Protein AF-A0A918CLA9-F1 (afdb_monomer_lite)

Structure (mmCIF, N/CA/C/O backbone):
data_AF-A0A918CLA9-F1
#
_entry.id   AF-A0A918CLA9-F1
#
loop_
_atom_site.group_PDB
_atom_site.id
_atom_site.type_symbol
_atom_site.label_atom_id
_atom_site.label_alt_id
_atom_site.label_comp_id
_atom_site.label_asym_id
_atom_site.label_entity_id
_atom_site.label_seq_id
_atom_site.pdbx_PDB_ins_code
_atom_site.Cartn_x
_atom_site.Cartn_y
_atom_site.Cartn_z
_atom_site.occupancy
_atom_site.B_iso_or_equiv
_atom_site.auth_seq_id
_atom_site.auth_comp_id
_atom_site.auth_asym_id
_atom_site.auth_atom_id
_atom_site.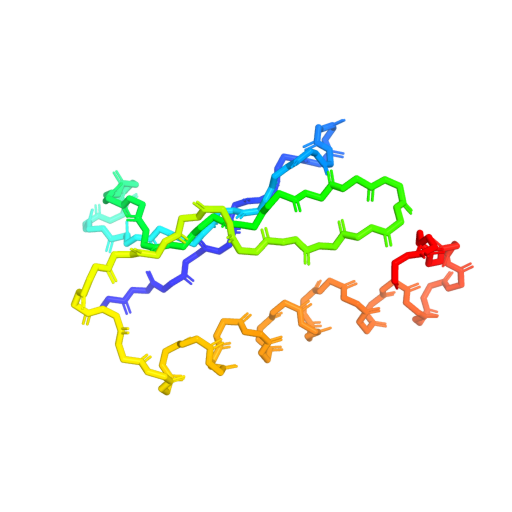pdbx_PDB_model_num
ATOM 1 N N . MET A 1 1 ? -15.676 8.496 0.821 1.00 47.53 1 MET A N 1
ATOM 2 C CA . MET A 1 1 ? -14.384 8.011 1.339 1.00 47.53 1 MET A CA 1
ATOM 3 C C . MET A 1 1 ? -13.526 7.676 0.134 1.00 47.53 1 MET A C 1
ATOM 5 O O . MET A 1 1 ? -14.013 6.965 -0.736 1.00 47.53 1 MET A O 1
ATOM 9 N N . ALA A 1 2 ? -12.340 8.266 0.018 1.00 47.94 2 ALA A N 1
ATOM 10 C CA . ALA A 1 2 ? -11.416 8.013 -1.085 1.00 47.94 2 ALA A CA 1
ATOM 11 C C . ALA A 1 2 ? -10.140 7.392 -0.510 1.00 47.94 2 ALA A C 1
ATOM 13 O O . ALA A 1 2 ? -9.662 7.854 0.527 1.00 47.94 2 ALA A O 1
ATOM 14 N N . LEU A 1 3 ? -9.634 6.345 -1.160 1.00 53.22 3 LEU A N 1
ATOM 15 C CA . LEU A 1 3 ? -8.357 5.718 -0.830 1.00 53.22 3 LEU A CA 1
ATOM 16 C C . LEU A 1 3 ? -7.289 6.411 -1.663 1.00 53.22 3 LEU A C 1
ATOM 18 O O . LEU A 1 3 ? -7.417 6.473 -2.885 1.00 53.22 3 LEU A O 1
ATOM 22 N N . ILE A 1 4 ? -6.266 6.948 -1.009 1.00 58.41 4 ILE A N 1
ATOM 23 C CA . ILE A 1 4 ? -5.138 7.564 -1.703 1.00 58.41 4 ILE A CA 1
ATOM 24 C C . ILE A 1 4 ? -3.884 6.797 -1.324 1.00 58.41 4 ILE A C 1
ATOM 26 O O . ILE A 1 4 ? -3.582 6.637 -0.141 1.00 58.41 4 ILE A O 1
ATOM 30 N N . ILE A 1 5 ? -3.181 6.324 -2.352 1.00 60.62 5 ILE A N 1
ATOM 31 C CA . ILE A 1 5 ? -1.840 5.780 -2.217 1.00 60.62 5 ILE A CA 1
ATOM 32 C C . ILE A 1 5 ? -0.878 6.961 -2.198 1.00 60.62 5 ILE A C 1
ATOM 34 O O . ILE A 1 5 ? -0.778 7.709 -3.170 1.00 60.62 5 ILE A O 1
ATOM 38 N N . LEU A 1 6 ? -0.187 7.134 -1.079 1.00 58.91 6 LEU A N 1
ATOM 39 C CA . LEU A 1 6 ? 0.896 8.095 -0.961 1.00 58.91 6 LEU A CA 1
ATOM 40 C C . LEU A 1 6 ? 2.203 7.315 -1.082 1.00 58.91 6 LEU A C 1
ATOM 42 O O . LEU A 1 6 ? 2.519 6.469 -0.249 1.00 58.91 6 LEU A O 1
ATOM 46 N N . SER A 1 7 ? 2.923 7.579 -2.167 1.00 51.47 7 SER A N 1
ATOM 47 C CA . SER A 1 7 ? 4.302 7.154 -2.372 1.00 51.47 7 SER A CA 1
ATOM 48 C C . SER A 1 7 ? 5.121 8.430 -2.505 1.00 51.47 7 SER A C 1
ATOM 50 O O . SER A 1 7 ? 4.824 9.266 -3.365 1.00 51.47 7 SER A O 1
ATOM 52 N N . ASP A 1 8 ? 6.101 8.623 -1.622 1.00 52.59 8 ASP A N 1
ATOM 53 C CA . ASP A 1 8 ? 7.099 9.662 -1.843 1.00 52.59 8 ASP A CA 1
ATOM 54 C C . ASP A 1 8 ? 7.954 9.216 -3.032 1.00 52.59 8 ASP A C 1
ATOM 56 O O . ASP A 1 8 ? 8.559 8.146 -3.025 1.00 52.59 8 ASP A O 1
ATOM 60 N N . HIS A 1 9 ? 7.965 10.022 -4.090 1.00 43.75 9 HIS A N 1
ATOM 61 C CA . HIS A 1 9 ? 8.676 9.709 -5.325 1.00 43.75 9 HIS A CA 1
ATOM 62 C C . HIS A 1 9 ? 10.208 9.622 -5.105 1.00 43.75 9 HIS A C 1
ATOM 64 O O . HIS A 1 9 ? 10.923 9.120 -5.980 1.00 43.75 9 HIS A O 1
ATOM 70 N N . ASN A 1 10 ? 10.718 10.104 -3.962 1.00 45.19 10 ASN A N 1
ATOM 71 C CA . ASN A 1 10 ? 12.142 10.090 -3.622 1.00 45.19 10 ASN A CA 1
ATOM 72 C C . ASN A 1 10 ? 12.552 9.003 -2.615 1.00 45.19 10 ASN A C 1
ATOM 74 O O . ASN A 1 10 ? 13.679 8.527 -2.713 1.00 45.19 10 ASN A O 1
ATOM 78 N N . ASP A 1 11 ? 11.651 8.562 -1.734 1.00 51.53 11 ASP A N 1
ATOM 79 C CA . ASP A 1 11 ? 11.914 7.520 -0.733 1.00 51.53 11 ASP A CA 1
ATOM 80 C C . ASP A 1 11 ? 11.009 6.313 -1.016 1.00 51.53 11 ASP A C 1
ATOM 82 O O . ASP A 1 11 ? 9.932 6.148 -0.445 1.00 51.53 11 ASP A O 1
ATOM 86 N N . TYR A 1 12 ? 11.455 5.436 -1.922 1.00 57.47 12 TYR A N 1
ATOM 87 C CA . TYR A 1 12 ? 10.781 4.183 -2.310 1.00 57.47 12 TYR A CA 1
ATOM 88 C C . TYR A 1 12 ? 10.677 3.145 -1.167 1.00 57.47 12 TYR A C 1
ATOM 90 O O . TYR A 1 12 ? 10.440 1.967 -1.422 1.00 57.47 12 TYR A O 1
ATOM 98 N N . GLU A 1 13 ? 10.871 3.552 0.087 1.00 64.75 13 GLU A N 1
ATOM 99 C CA . GLU A 1 13 ? 10.913 2.675 1.258 1.00 64.75 13 GLU A CA 1
ATOM 100 C C . GLU A 1 13 ? 9.509 2.257 1.729 1.00 64.75 13 GLU A C 1
ATOM 102 O O . GLU A 1 13 ? 9.349 1.193 2.342 1.00 64.75 13 GLU A O 1
ATOM 107 N N . SER A 1 14 ? 8.470 3.054 1.433 1.00 70.12 14 SER A N 1
ATOM 108 C CA . SER A 1 14 ? 7.101 2.750 1.859 1.00 70.12 14 SER A CA 1
ATOM 109 C C . SER A 1 14 ? 6.002 3.220 0.900 1.00 70.12 14 SER A C 1
ATOM 111 O O . SER A 1 14 ? 6.115 4.211 0.180 1.00 70.12 14 SER A O 1
ATOM 113 N N . MET A 1 15 ? 4.907 2.457 0.896 1.00 76.06 15 MET A N 1
ATOM 114 C CA . MET A 1 15 ? 3.641 2.795 0.257 1.00 76.06 15 MET A CA 1
ATOM 115 C C . MET A 1 15 ? 2.552 2.779 1.318 1.00 76.06 15 MET A C 1
ATOM 117 O O . MET A 1 15 ? 2.318 1.755 1.967 1.00 76.06 15 MET A O 1
ATOM 121 N N . GLU A 1 16 ? 1.849 3.895 1.452 1.00 79.81 16 GLU A N 1
ATOM 122 C CA . GLU A 1 16 ? 0.806 4.055 2.455 1.00 79.81 16 GLU A CA 1
ATOM 123 C C . GLU A 1 16 ? -0.559 4.216 1.800 1.00 79.81 16 GLU A C 1
ATOM 125 O O . GLU A 1 16 ? -0.748 5.053 0.916 1.00 79.81 16 GLU A O 1
ATOM 130 N N . VAL A 1 17 ? -1.531 3.444 2.281 1.00 79.19 17 VAL A N 1
ATOM 131 C CA . VAL A 1 17 ? -2.948 3.657 1.996 1.00 79.19 17 VAL A CA 1
ATOM 132 C C . VAL A 1 17 ? -3.562 4.319 3.212 1.00 79.19 17 VAL A C 1
ATOM 134 O O . VAL A 1 17 ? -3.551 3.754 4.309 1.00 79.19 17 VAL A O 1
ATOM 137 N N . VAL A 1 18 ? -4.109 5.510 3.013 1.00 79.12 18 VAL A N 1
ATOM 138 C CA . VAL A 1 18 ? -4.713 6.309 4.080 1.00 79.12 18 VAL A CA 1
ATOM 139 C C . VAL A 1 18 ? -6.169 6.607 3.787 1.00 79.12 18 VAL A C 1
ATOM 141 O O . VAL A 1 18 ? -6.596 6.671 2.630 1.00 79.12 18 VAL A O 1
ATOM 144 N N . GLU A 1 19 ? -6.932 6.827 4.848 1.00 80.31 19 GLU A N 1
ATOM 145 C CA . GLU A 1 19 ? -8.253 7.416 4.727 1.00 80.31 19 GLU A CA 1
ATOM 146 C C . GLU A 1 19 ? -8.130 8.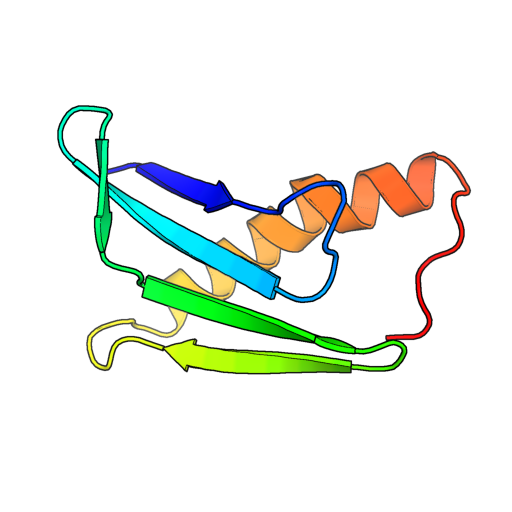917 4.451 1.00 80.31 19 GLU A C 1
ATOM 148 O O . GLU A 1 19 ? -7.343 9.616 5.088 1.00 80.31 19 GLU A O 1
ATOM 153 N N . MET A 1 20 ? -8.934 9.431 3.523 1.00 78.38 20 MET A N 1
ATOM 154 C CA . MET A 1 20 ? -9.100 10.870 3.334 1.00 78.38 20 MET A CA 1
ATOM 155 C C . MET A 1 20 ? -10.436 11.327 3.910 1.00 78.38 20 MET A C 1
ATOM 157 O O . MET A 1 20 ? -11.496 10.887 3.451 1.00 78.38 20 MET A O 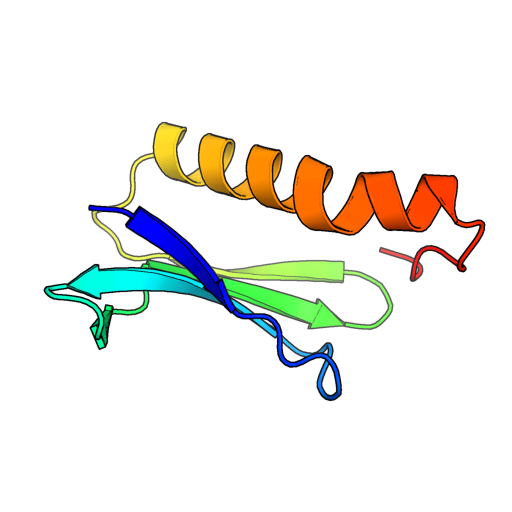1
ATOM 161 N N . ILE A 1 21 ? -10.379 12.256 4.866 1.00 79.50 21 ILE A N 1
ATOM 162 C CA . ILE A 1 21 ? -11.543 12.838 5.545 1.00 79.50 21 ILE A CA 1
ATOM 163 C C . ILE A 1 21 ? -11.537 14.341 5.278 1.00 79.50 21 ILE A C 1
ATOM 165 O O . ILE A 1 21 ? -10.565 15.028 5.589 1.00 79.50 21 ILE A O 1
ATOM 169 N N . ASP A 1 22 ? -12.598 14.851 4.650 1.00 83.62 22 ASP A N 1
ATOM 170 C CA . ASP A 1 22 ? -12.756 16.271 4.302 1.00 83.62 22 ASP A CA 1
ATOM 171 C C . ASP A 1 22 ? -11.528 16.881 3.593 1.00 83.62 22 ASP A C 1
ATOM 173 O O . ASP A 1 22 ? -11.094 17.999 3.876 1.00 83.62 22 ASP A O 1
ATOM 177 N N . GLY A 1 23 ? -10.931 16.112 2.673 1.00 77.62 23 GLY A N 1
ATOM 178 C CA . GLY A 1 23 ? -9.764 16.527 1.887 1.00 77.62 23 GLY A CA 1
ATOM 179 C C . GLY A 1 23 ? -8.440 16.545 2.659 1.00 77.62 23 GLY A C 1
ATOM 180 O O . GLY A 1 23 ? -7.423 16.959 2.108 1.00 77.62 23 GLY A O 1
ATOM 181 N N . LYS A 1 24 ? -8.428 16.083 3.912 1.00 78.12 24 LYS A N 1
ATOM 182 C CA . LYS A 1 24 ? -7.224 15.937 4.733 1.00 78.12 24 LYS A CA 1
ATOM 183 C C . LYS A 1 24 ? -6.839 14.471 4.861 1.00 78.12 24 LYS A C 1
ATOM 185 O O . LYS A 1 24 ? -7.700 13.591 4.849 1.00 78.12 24 LYS A O 1
ATOM 190 N N . ARG A 1 25 ? -5.536 14.234 5.021 1.00 81.38 25 ARG A N 1
ATOM 191 C CA . ARG A 1 25 ? -5.007 12.923 5.391 1.00 81.38 25 ARG A CA 1
ATOM 192 C C . ARG A 1 25 ? -5.540 12.548 6.773 1.00 81.38 25 ARG A C 1
ATOM 194 O O . ARG A 1 25 ? -5.290 13.262 7.742 1.00 81.38 25 ARG A O 1
ATOM 201 N N . GLY A 1 26 ? -6.297 11.464 6.817 1.00 82.06 26 GLY A N 1
ATOM 202 C CA . GLY A 1 26 ? -6.751 10.800 8.026 1.00 82.06 26 GLY A CA 1
ATOM 203 C C . GLY A 1 26 ? -5.789 9.685 8.416 1.00 82.06 26 GLY A C 1
ATOM 204 O O . GLY A 1 26 ? -4.567 9.822 8.306 1.00 82.06 26 GLY A O 1
ATOM 205 N N . ASP A 1 27 ? -6.355 8.580 8.880 1.00 84.56 27 ASP A N 1
ATOM 206 C CA . ASP A 1 27 ? -5.584 7.495 9.462 1.00 84.56 27 ASP A CA 1
ATOM 207 C C . ASP A 1 27 ? -4.936 6.574 8.421 1.00 84.56 27 ASP A C 1
ATOM 209 O O . ASP A 1 27 ? -5.446 6.370 7.317 1.00 84.56 27 ASP A O 1
ATOM 213 N N . LEU A 1 28 ? -3.810 5.972 8.812 1.00 83.44 28 LEU A N 1
ATOM 214 C CA . LEU A 1 28 ? -3.155 4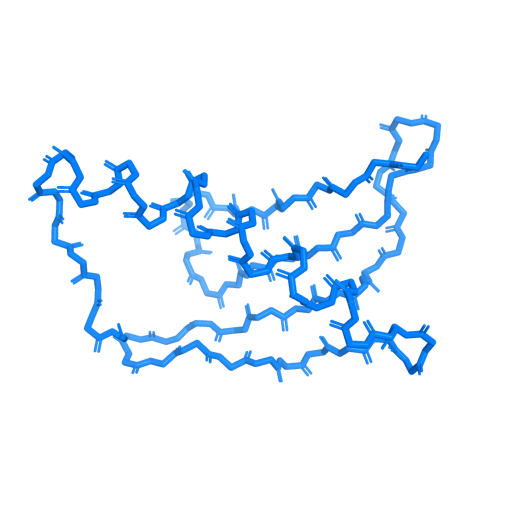.908 8.059 1.00 83.44 28 LEU A CA 1
ATOM 215 C C . LEU A 1 28 ? -3.992 3.628 8.117 1.00 83.44 28 LEU A C 1
ATOM 217 O O . LEU A 1 28 ? -4.337 3.151 9.199 1.00 83.44 28 LEU A O 1
ATOM 221 N N . LEU A 1 29 ? -4.290 3.071 6.946 1.00 83.25 29 LEU A N 1
ATOM 222 C CA . LEU A 1 29 ? -5.063 1.842 6.784 1.00 83.25 29 LEU A CA 1
ATOM 223 C C . LEU A 1 29 ? -4.153 0.651 6.474 1.00 83.25 29 LEU A C 1
ATOM 225 O O . LEU A 1 29 ? -4.301 -0.418 7.070 1.00 83.25 29 LEU A O 1
ATOM 229 N N . LEU A 1 30 ? -3.215 0.843 5.542 1.00 83.81 30 LEU A N 1
ATOM 230 C CA . LEU A 1 30 ? -2.255 -0.165 5.094 1.00 83.81 30 LEU A CA 1
ATOM 231 C C . LEU A 1 30 ? -0.891 0.491 4.880 1.00 83.81 30 LEU A C 1
ATOM 233 O O . LEU A 1 30 ? -0.814 1.567 4.292 1.00 83.81 30 LEU A O 1
ATOM 237 N N . GLU A 1 31 ? 0.174 -0.181 5.295 1.00 82.88 31 GLU A N 1
ATOM 238 C CA . GLU A 1 31 ? 1.549 0.183 4.940 1.00 82.88 31 GLU A CA 1
ATOM 239 C C . GLU A 1 31 ? 2.207 -1.035 4.307 1.00 82.88 31 GLU A C 1
ATOM 241 O O . GLU A 1 31 ? 2.222 -2.125 4.890 1.00 82.88 31 GLU A O 1
ATOM 246 N N . PHE A 1 32 ? 2.757 -0.843 3.115 1.00 79.31 32 PHE A N 1
ATOM 247 C CA . PHE A 1 32 ? 3.695 -1.778 2.526 1.00 79.31 32 PHE A CA 1
ATOM 248 C C . PHE A 1 32 ? 5.088 -1.183 2.635 1.00 79.31 32 PHE A C 1
ATOM 250 O O . PHE A 1 32 ? 5.328 -0.072 2.166 1.00 79.31 32 PHE A O 1
ATOM 257 N N . ARG A 1 33 ? 6.010 -1.938 3.226 1.00 77.69 33 ARG A N 1
ATOM 258 C CA . ARG A 1 33 ? 7.434 -1.623 3.185 1.00 77.69 33 ARG A CA 1
ATOM 259 C C . ARG A 1 33 ? 8.086 -2.364 2.049 1.00 77.69 33 ARG A C 1
ATOM 261 O O . ARG A 1 33 ? 7.831 -3.554 1.851 1.00 77.69 33 ARG A O 1
ATOM 268 N N . MET A 1 34 ? 8.902 -1.632 1.316 1.00 70.50 34 MET A N 1
ATOM 269 C CA . MET A 1 34 ? 9.568 -2.117 0.126 1.00 70.50 34 MET A CA 1
ATOM 270 C C . MET A 1 34 ? 11.070 -2.090 0.379 1.00 70.50 34 MET A C 1
ATOM 272 O O . MET A 1 34 ? 11.615 -1.097 0.853 1.00 70.50 34 MET A O 1
ATOM 276 N N . ASP A 1 35 ? 11.720 -3.213 0.106 1.00 68.12 35 ASP A N 1
ATOM 277 C CA . ASP A 1 35 ? 13.166 -3.291 -0.064 1.00 68.12 35 ASP A CA 1
ATOM 278 C C . ASP A 1 35 ? 13.477 -3.629 -1.527 1.00 68.12 35 ASP A C 1
ATOM 280 O O . ASP A 1 35 ? 12.569 -3.828 -2.339 1.00 68.12 35 ASP A O 1
ATOM 284 N N . ASP A 1 36 ? 14.762 -3.710 -1.866 1.00 60.38 36 ASP A N 1
ATOM 285 C CA . ASP A 1 36 ? 15.206 -4.003 -3.230 1.00 60.38 36 ASP A CA 1
ATOM 286 C C . ASP A 1 36 ? 14.572 -5.284 -3.810 1.00 60.38 36 ASP A C 1
ATOM 288 O O . ASP A 1 36 ? 14.435 -5.403 -5.020 1.00 60.38 36 ASP A O 1
ATOM 292 N N . SER A 1 37 ? 14.163 -6.235 -2.970 1.00 56.06 37 SER A N 1
ATOM 293 C CA . SER A 1 37 ? 13.743 -7.590 -3.344 1.00 56.06 37 SER A CA 1
ATOM 294 C C . SER A 1 37 ? 12.360 -8.012 -2.843 1.00 56.06 37 SER A C 1
ATOM 296 O O . SER A 1 37 ? 11.921 -9.124 -3.141 1.00 56.06 37 SER A O 1
ATOM 298 N N . SER A 1 38 ? 11.675 -7.199 -2.034 1.00 57.59 38 SER A N 1
ATOM 299 C CA . SER A 1 38 ? 10.386 -7.585 -1.468 1.00 57.59 38 SER A CA 1
ATOM 300 C C . SER A 1 38 ? 9.484 -6.402 -1.140 1.00 57.59 38 SER A C 1
ATOM 302 O O . SER A 1 38 ? 9.939 -5.359 -0.684 1.00 57.59 38 SER A O 1
ATOM 304 N N . ALA A 1 39 ? 8.178 -6.604 -1.316 1.00 67.81 39 ALA A N 1
ATOM 305 C CA . ALA A 1 39 ? 7.135 -5.746 -0.771 1.00 67.81 39 ALA A CA 1
ATOM 306 C C . ALA A 1 39 ? 6.397 -6.515 0.332 1.00 67.81 39 ALA A C 1
ATOM 308 O O . ALA A 1 39 ? 5.834 -7.587 0.092 1.00 67.81 39 ALA A O 1
ATOM 309 N N . ARG A 1 40 ? 6.415 -5.995 1.561 1.00 74.38 40 ARG A N 1
ATOM 310 C CA . ARG A 1 40 ? 5.808 -6.638 2.734 1.00 74.38 40 ARG A CA 1
ATOM 311 C C . ARG A 1 40 ? 4.755 -5.735 3.341 1.00 74.38 40 ARG A C 1
ATOM 313 O O . ARG A 1 40 ? 5.024 -4.570 3.605 1.00 74.38 40 ARG A O 1
ATOM 320 N N . LEU A 1 41 ? 3.587 -6.298 3.628 1.00 78.31 41 LEU A N 1
ATOM 321 C CA . LEU A 1 41 ? 2.567 -5.629 4.428 1.00 78.31 41 LEU A CA 1
ATOM 322 C C . LEU A 1 41 ? 3.085 -5.497 5.869 1.00 78.31 41 LEU A C 1
ATOM 324 O O . LEU A 1 41 ? 3.124 -6.481 6.608 1.00 78.31 41 LEU A O 1
ATOM 328 N N . SER A 1 42 ? 3.538 -4.303 6.244 1.00 82.88 42 SER A N 1
ATOM 329 C CA . SER A 1 42 ? 4.075 -3.995 7.575 1.00 82.88 42 SER A CA 1
ATOM 330 C C . SER A 1 42 ? 2.986 -3.547 8.540 1.00 82.88 42 SER A C 1
ATOM 332 O O . SER A 1 42 ? 3.104 -3.767 9.746 1.00 82.88 42 SER A O 1
ATOM 334 N N . HIS A 1 43 ? 1.909 -2.963 8.013 1.00 83.12 43 HIS A N 1
ATOM 335 C CA . HIS A 1 43 ? 0.760 -2.545 8.798 1.00 83.12 43 HIS A CA 1
ATOM 336 C C . HIS A 1 43 ? -0.546 -2.840 8.069 1.00 83.12 43 HIS A C 1
ATOM 338 O O . HIS A 1 43 ? -0.699 -2.534 6.889 1.00 83.12 43 HIS A O 1
ATOM 344 N N . ILE A 1 44 ? -1.507 -3.381 8.813 1.00 84.25 44 ILE A N 1
ATOM 345 C CA . ILE A 1 44 ? -2.909 -3.462 8.427 1.00 84.25 44 ILE A CA 1
ATOM 346 C C . ILE A 1 44 ? -3.753 -3.165 9.656 1.00 84.25 44 ILE A C 1
ATOM 348 O O . ILE A 1 44 ? -3.552 -3.761 10.719 1.00 84.25 44 ILE A O 1
ATOM 352 N N . ARG A 1 45 ? -4.692 -2.233 9.515 1.00 83.19 45 ARG A N 1
ATOM 353 C CA . ARG A 1 45 ? -5.690 -2.000 10.555 1.00 83.19 45 ARG A CA 1
ATOM 354 C C . ARG A 1 45 ? -6.552 -3.256 10.755 1.00 83.19 45 ARG A C 1
ATOM 356 O O . ARG A 1 45 ? -6.947 -3.872 9.767 1.00 83.19 45 ARG A O 1
ATOM 363 N N . PRO A 1 46 ? -6.844 -3.662 12.002 1.00 77.56 46 PRO A N 1
ATOM 364 C CA . PRO A 1 46 ? -7.542 -4.919 12.286 1.00 77.56 46 PRO A CA 1
ATOM 365 C C . PRO A 1 46 ? -8.962 -4.991 11.703 1.00 77.56 46 PRO A C 1
ATOM 367 O O . PRO A 1 46 ? -9.474 -6.083 11.481 1.00 77.56 46 PRO A O 1
ATOM 370 N N . GLU A 1 47 ? -9.585 -3.847 11.437 1.00 79.00 47 GLU A N 1
ATOM 371 C CA . GLU A 1 47 ? -10.898 -3.707 10.805 1.00 79.00 47 GLU A CA 1
ATOM 372 C C . GLU A 1 47 ? -10.881 -3.799 9.265 1.00 79.00 47 GLU A C 1
ATOM 374 O O . GLU A 1 47 ? -11.931 -3.699 8.631 1.00 79.00 47 GLU A O 1
ATOM 379 N N . ILE A 1 48 ? -9.709 -3.962 8.644 1.00 73.19 48 ILE A N 1
ATOM 380 C CA . ILE A 1 48 ? -9.568 -4.002 7.186 1.00 73.19 48 ILE A CA 1
ATOM 381 C C . ILE A 1 48 ? -9.832 -5.415 6.661 1.00 73.19 48 ILE A C 1
ATOM 383 O O . ILE A 1 48 ? -9.012 -6.322 6.806 1.00 73.19 48 ILE A O 1
ATOM 387 N N . ASP A 1 49 ? -10.961 -5.580 5.974 1.00 71.81 49 ASP A N 1
ATOM 388 C CA . ASP A 1 49 ? -11.310 -6.839 5.324 1.00 71.81 49 ASP A CA 1
ATOM 389 C C . ASP A 1 49 ? -10.494 -7.096 4.038 1.00 71.81 49 ASP A C 1
ATOM 391 O O . ASP A 1 49 ? -10.103 -6.186 3.299 1.00 71.81 49 ASP A O 1
ATOM 395 N N . ILE A 1 50 ? -10.318 -8.382 3.708 1.00 67.12 50 ILE A N 1
ATOM 396 C CA . ILE A 1 50 ? -9.624 -8.885 2.503 1.00 67.12 50 ILE A CA 1
ATOM 397 C C . ILE A 1 50 ? -10.047 -8.190 1.187 1.00 67.12 50 ILE A C 1
ATOM 399 O O . ILE A 1 50 ? -9.177 -7.978 0.337 1.00 67.12 50 ILE A O 1
ATOM 403 N N . PRO A 1 51 ? -11.324 -7.821 0.951 1.00 72.12 51 PRO A N 1
ATOM 404 C CA . PRO A 1 51 ? -11.718 -7.093 -0.254 1.00 72.12 51 PRO A CA 1
ATOM 405 C C . PRO A 1 51 ? -11.031 -5.733 -0.400 1.00 72.12 51 PRO A C 1
ATOM 407 O O . PRO A 1 51 ? -10.673 -5.362 -1.516 1.00 72.12 51 PRO A O 1
ATOM 410 N N . LEU A 1 52 ? -10.785 -5.017 0.701 1.00 67.88 52 LEU A N 1
ATOM 411 C CA . LEU A 1 52 ? -10.069 -3.743 0.654 1.00 67.88 52 LEU A CA 1
ATOM 412 C C . LEU A 1 52 ? -8.587 -3.958 0.333 1.00 67.88 52 LEU A C 1
ATOM 414 O O . LEU A 1 52 ? -8.017 -3.217 -0.460 1.00 67.88 52 LEU A O 1
ATOM 418 N N . LEU A 1 53 ? -7.977 -5.011 0.886 1.00 69.69 53 LEU A N 1
ATOM 419 C CA . LEU A 1 53 ? -6.609 -5.397 0.536 1.00 69.69 53 LEU A CA 1
ATOM 420 C C . LEU A 1 53 ? -6.485 -5.711 -0.965 1.00 69.69 53 LEU A C 1
ATOM 422 O O . LEU A 1 53 ? -5.532 -5.274 -1.604 1.00 69.69 53 LEU A O 1
ATOM 426 N N . ARG A 1 54 ? -7.462 -6.427 -1.540 1.00 70.50 54 ARG A N 1
ATOM 427 C CA . ARG A 1 54 ? -7.511 -6.711 -2.985 1.00 70.50 54 ARG A CA 1
ATOM 428 C C . ARG A 1 54 ? -7.629 -5.434 -3.812 1.00 70.50 54 ARG A C 1
ATOM 430 O O . ARG A 1 54 ? -6.839 -5.260 -4.730 1.00 70.50 54 ARG A O 1
ATOM 437 N N . ALA A 1 55 ? -8.539 -4.532 -3.443 1.00 74.81 55 ALA A N 1
ATOM 438 C CA . ALA A 1 55 ? -8.694 -3.251 -4.128 1.00 74.81 55 ALA A CA 1
ATOM 439 C C . ALA A 1 55 ? -7.399 -2.421 -4.091 1.00 74.81 55 ALA A C 1
ATOM 441 O O . ALA A 1 55 ? -6.989 -1.879 -5.111 1.00 74.81 55 ALA A O 1
ATOM 442 N N . SER A 1 56 ? -6.707 -2.378 -2.949 1.00 70.62 56 SER A N 1
ATOM 443 C CA . SER A 1 56 ? -5.424 -1.675 -2.821 1.00 70.62 56 SER A CA 1
ATOM 444 C C . SER A 1 56 ? -4.323 -2.276 -3.703 1.00 70.62 56 SER A C 1
ATOM 446 O O . SER A 1 56 ? -3.525 -1.536 -4.273 1.00 70.62 56 SER A O 1
ATOM 448 N N . LEU A 1 57 ? -4.282 -3.606 -3.849 1.00 73.06 57 LEU A N 1
ATOM 449 C CA . LEU A 1 57 ? -3.340 -4.283 -4.748 1.00 73.06 57 LEU A CA 1
ATOM 450 C C . LEU A 1 57 ? -3.657 -4.027 -6.225 1.00 73.06 57 LEU A C 1
ATOM 452 O O . LEU A 1 57 ? -2.731 -3.854 -7.017 1.00 73.06 57 LEU A O 1
ATOM 456 N N . ASP A 1 58 ? -4.939 -3.993 -6.594 1.00 77.81 58 ASP A N 1
ATOM 457 C CA . ASP A 1 58 ? -5.361 -3.665 -7.959 1.00 77.81 58 ASP A CA 1
ATOM 458 C C . ASP A 1 58 ? -4.960 -2.227 -8.321 1.00 77.81 58 ASP A C 1
ATOM 460 O O . ASP A 1 58 ? -4.333 -2.021 -9.359 1.00 77.81 58 ASP A O 1
ATOM 464 N N . VAL A 1 59 ? -5.194 -1.259 -7.424 1.00 78.38 59 VAL A N 1
ATOM 465 C CA . VAL A 1 59 ? -4.760 0.136 -7.622 1.00 78.38 59 VAL A CA 1
ATOM 466 C C . VAL A 1 59 ? -3.235 0.233 -7.708 1.00 78.38 59 VAL A C 1
ATOM 468 O O . VAL A 1 59 ? -2.718 0.889 -8.604 1.00 78.38 59 VAL A O 1
ATOM 471 N N . PHE A 1 60 ? -2.488 -0.450 -6.834 1.00 76.06 60 PHE A N 1
ATOM 472 C CA . PHE A 1 60 ? -1.023 -0.464 -6.920 1.00 76.06 60 PHE A CA 1
ATOM 473 C C . PHE A 1 60 ? -0.523 -1.017 -8.262 1.00 76.06 60 PHE A C 1
ATOM 475 O O . PHE A 1 60 ? 0.408 -0.476 -8.862 1.00 76.06 60 PHE A O 1
ATOM 482 N N . ARG A 1 61 ? -1.151 -2.084 -8.768 1.00 76.00 61 ARG A N 1
ATOM 483 C CA . ARG A 1 61 ? -0.805 -2.636 -10.079 1.00 76.00 61 ARG A CA 1
ATOM 484 C C . ARG A 1 61 ? -1.057 -1.616 -11.193 1.00 76.00 61 ARG A C 1
ATOM 486 O O . ARG A 1 61 ? -0.161 -1.390 -12.003 1.00 76.00 61 ARG A O 1
ATOM 493 N N . GLU A 1 62 ? -2.242 -1.019 -11.218 1.00 78.56 62 GLU A N 1
ATOM 494 C CA . GLU A 1 62 ? -2.696 -0.133 -12.297 1.00 78.56 62 GLU A CA 1
ATOM 495 C C . GLU A 1 62 ? -1.966 1.212 -12.311 1.00 78.56 62 GLU A C 1
ATOM 497 O O . GLU A 1 62 ? -1.582 1.693 -13.375 1.00 78.56 62 GLU A O 1
ATOM 502 N N . GLU A 1 63 ? -1.724 1.798 -11.140 1.00 77.19 63 GLU A N 1
ATOM 503 C CA . GLU A 1 63 ? -1.140 3.138 -11.023 1.00 77.19 63 GLU A CA 1
ATOM 504 C C . GLU A 1 63 ? 0.395 3.114 -11.004 1.00 77.19 63 GLU A C 1
ATOM 506 O O . GLU A 1 63 ? 1.036 4.104 -11.355 1.00 77.19 63 GLU A O 1
ATOM 511 N N . PHE A 1 64 ? 1.012 1.991 -10.612 1.00 72.31 64 PHE A N 1
ATOM 512 C CA . PHE A 1 64 ? 2.464 1.923 -10.420 1.00 72.31 64 PHE A CA 1
ATOM 513 C C . PHE A 1 64 ? 3.151 0.861 -11.283 1.00 72.31 64 PHE A C 1
ATOM 515 O O . PHE A 1 64 ? 4.085 1.174 -12.025 1.00 72.31 64 PHE A O 1
ATOM 522 N N . VAL A 1 65 ? 2.709 -0.399 -11.225 1.00 74.19 65 VAL A N 1
ATOM 523 C CA . VAL A 1 65 ? 3.402 -1.511 -11.908 1.00 74.19 65 VAL A CA 1
ATOM 524 C C . VAL A 1 65 ? 3.242 -1.436 -13.425 1.00 74.19 65 VAL A C 1
ATOM 526 O O . VAL A 1 65 ? 4.230 -1.539 -14.158 1.00 74.19 65 VAL A O 1
ATOM 529 N N . ASP A 1 66 ? 2.014 -1.268 -13.908 1.00 79.62 66 ASP A N 1
ATOM 530 C CA . ASP A 1 66 ? 1.707 -1.320 -15.338 1.00 79.62 66 ASP A CA 1
ATOM 531 C C . ASP A 1 66 ? 2.296 -0.126 -16.118 1.00 79.62 66 ASP A C 1
ATOM 533 O O . ASP A 1 66 ? 2.954 -0.363 -17.140 1.00 79.62 66 ASP A O 1
ATOM 537 N N . PRO A 1 67 ? 2.210 1.133 -15.637 1.00 77.62 67 PRO A N 1
ATOM 538 C CA . PRO A 1 67 ? 2.867 2.274 -16.279 1.00 77.62 67 PRO A CA 1
ATOM 539 C C . PRO A 1 67 ? 4.393 2.131 -16.309 1.00 77.62 67 PRO A C 1
ATOM 541 O O . PRO A 1 67 ? 5.055 2.485 -17.293 1.00 77.62 67 PRO A O 1
ATOM 544 N N . ARG A 1 68 ? 4.979 1.554 -15.254 1.00 72.88 68 ARG A N 1
ATOM 545 C CA . ARG A 1 68 ? 6.423 1.313 -15.182 1.00 72.88 68 ARG A CA 1
ATOM 546 C C . ARG A 1 68 ? 6.873 0.259 -16.192 1.00 72.88 68 ARG A C 1
ATOM 548 O O . ARG A 1 68 ? 7.834 0.496 -16.921 1.00 72.88 68 ARG A O 1
ATOM 555 N N . LYS A 1 69 ? 6.145 -0.855 -16.309 1.00 73.94 69 LYS A N 1
ATOM 556 C CA . LYS A 1 69 ? 6.390 -1.867 -17.352 1.00 73.94 69 LYS A CA 1
ATOM 557 C C . LYS A 1 69 ? 6.270 -1.270 -18.752 1.00 73.94 69 LYS A C 1
ATOM 559 O O . LYS A 1 69 ? 7.130 -1.516 -19.593 1.00 73.94 69 LYS A O 1
ATOM 564 N N . ALA A 1 70 ? 5.234 -0.465 -18.992 1.00 79.12 70 ALA A N 1
ATOM 565 C CA . ALA A 1 70 ? 4.997 0.169 -20.287 1.00 79.12 70 ALA A CA 1
ATOM 566 C C . ALA A 1 70 ? 6.099 1.171 -20.678 1.00 79.12 70 ALA A C 1
ATOM 568 O O . ALA A 1 70 ? 6.421 1.297 -21.857 1.00 79.12 70 ALA A O 1
ATOM 569 N N . SER A 1 71 ? 6.704 1.855 -19.704 1.00 78.56 71 SER A N 1
ATOM 570 C CA . SER A 1 71 ? 7.797 2.809 -19.946 1.00 78.56 71 SER A CA 1
ATOM 571 C C . SER A 1 71 ? 9.170 2.155 -20.147 1.00 78.56 71 SER A C 1
ATOM 573 O O . SER A 1 71 ? 10.135 2.854 -20.454 1.00 78.56 71 SER A O 1
ATOM 575 N N . GLY A 1 72 ? 9.287 0.832 -19.980 1.00 77.50 72 GLY A N 1
ATOM 576 C CA . GLY A 1 72 ? 10.563 0.115 -20.076 1.00 77.50 72 GLY A CA 1
ATOM 577 C C . GLY A 1 72 ? 11.538 0.442 -18.941 1.00 77.50 72 GLY A C 1
ATOM 578 O O . GLY A 1 72 ? 12.701 0.038 -18.990 1.00 77.50 72 GLY A O 1
ATOM 579 N N . AL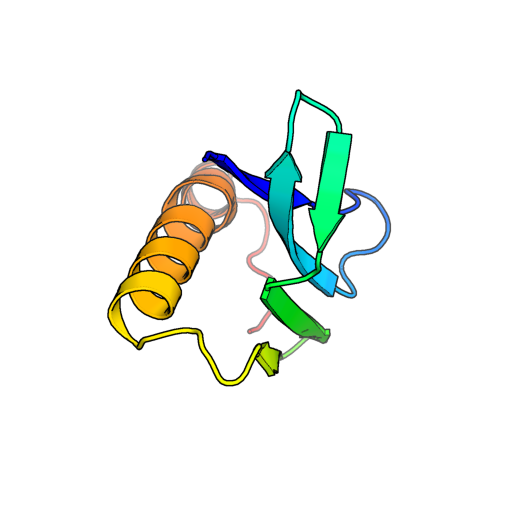A A 1 73 ? 11.077 1.167 -17.918 1.00 74.69 73 ALA A N 1
ATOM 580 C CA . ALA A 1 73 ? 11.850 1.396 -16.715 1.00 74.69 73 ALA A CA 1
ATOM 581 C C . ALA A 1 73 ? 12.115 0.047 -16.029 1.00 74.69 73 ALA A C 1
ATOM 583 O O . ALA A 1 73 ? 11.223 -0.807 -15.993 1.00 74.69 73 ALA A O 1
ATOM 584 N N . PRO A 1 74 ? 13.317 -0.169 -15.468 1.00 62.31 74 PRO A N 1
ATOM 585 C CA . PRO A 1 74 ? 13.607 -1.400 -14.756 1.00 62.31 74 PRO A CA 1
ATOM 586 C C . PRO A 1 74 ? 12.570 -1.597 -13.646 1.00 62.31 74 PRO A C 1
ATOM 588 O O . PRO A 1 74 ? 12.383 -0.729 -12.779 1.00 62.31 74 PRO A O 1
ATOM 591 N N . CYS A 1 75 ? 11.869 -2.731 -13.702 1.00 57.31 75 CYS A N 1
ATOM 592 C CA . CYS A 1 75 ? 11.144 -3.233 -12.546 1.00 57.31 75 CYS A CA 1
ATOM 593 C C . CYS A 1 75 ? 12.189 -3.488 -11.458 1.00 57.31 75 CYS A C 1
ATOM 595 O O . CYS A 1 75 ? 13.185 -4.165 -11.739 1.00 57.31 75 CYS A O 1
ATOM 597 N N . PRO A 1 76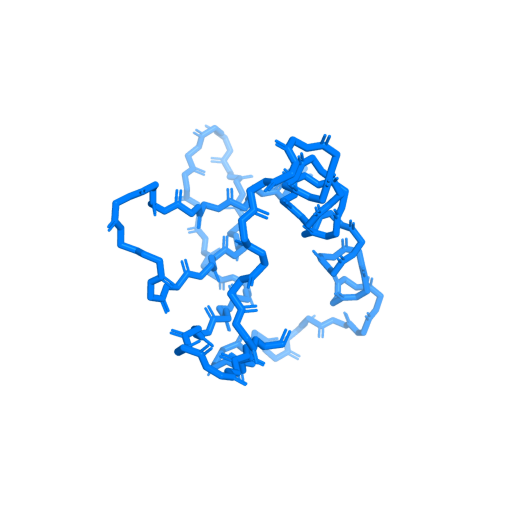 ? 12.022 -2.923 -10.256 1.00 55.12 76 PRO A N 1
ATOM 598 C CA . PRO A 1 76 ? 12.895 -3.295 -9.160 1.00 55.12 76 PRO A CA 1
ATOM 599 C C . PRO A 1 76 ? 12.667 -4.795 -8.853 1.00 55.12 76 PRO A C 1
ATOM 601 O O . PRO A 1 76 ? 11.592 -5.305 -9.173 1.00 55.12 76 PRO A O 1
ATOM 604 N N . PRO A 1 77 ? 13.675 -5.533 -8.355 1.00 48.88 77 PRO A N 1
ATOM 605 C CA . PRO A 1 77 ? 13.694 -7.002 -8.390 1.00 48.88 77 PRO A CA 1
ATOM 606 C C . PRO A 1 77 ? 12.770 -7.724 -7.385 1.00 48.88 77 PRO A C 1
ATOM 608 O O . PRO A 1 77 ? 13.063 -8.858 -7.003 1.00 48.88 77 PRO A O 1
ATOM 611 N N . TRP A 1 78 ? 11.659 -7.102 -6.993 1.00 57.88 78 TRP A N 1
ATOM 612 C CA . TRP A 1 78 ? 10.593 -7.702 -6.187 1.00 57.88 78 TRP A CA 1
ATOM 613 C C . TRP A 1 78 ? 9.549 -8.440 -7.032 1.00 57.88 78 TRP A C 1
ATOM 615 O O . TRP A 1 78 ? 9.133 -7.920 -8.095 1.00 57.88 78 TRP A O 1
#

Foldseek 3Di:
DDWDWDDDPVCNQKIWTFDADPNDTDDTAWIWGDDLADTDTPDHDPPDDPVVVVVVVVCCCVVPVPVCVVVVHDDRND

Organism: NCBI:txid66870

Radius of gyration: 13.0 Å; chains: 1; bounding box: 30×25×33 Å

pLDDT: mean 70.94, std 11.04, range [43.75, 84.56]

Secondary structure (DSSP, 8-state):
-EEEEE--SS-TTEEEEEEEETTEEEEEEEEEEEETTEEEEEEE-TT--HHHHHHHHHHHIIIIIHHHHHTTPPPP--

Sequence (78 aa):
MALIILSDHNDYESMEVVEMIDGKRGDLLLEFRMDDSSARLSHIRPEIDIPLLRASLDVFREEFVDPRKASGAPCPPW